Protein AF-A0A7J6RTQ9-F1 (afdb_monomer_lite)

Sequence (182 aa):
MGCCNFFSKLVHYVMDTIIFLMGCGILAVSIYLLASDFDGFVDEWWVWVALAGGIVLMVGGILGCIGTKMGGKCILAVYGILPGVMFVLILAGAISASVYLSYTNDLSDKSPAELNTLDNGSNAFEVYDHIREAYGDLWTDKSCDVNCTVTSLSTLECGEVTCDDGTVEDWMNDWIEDGAPR

Secondary structure (DSSP, 8-state):
--HHHHHHHHHHHHHHHHHHHHHHHHHHHHHHHHHTT-TTTS-HHHHHHHHHHHHHHHHHHHHHHHHHHH--HHHHHHHHHHHHHHHHHHHHHHHHHHHHHHHHHHHHTS-HHHHTT--TTSHHHHHHHHHHHHHHHHHHHTT-EEEEEEEETTEEEEEEEE-SSHHHHHHHHHHHHS-S--

Foldseek 3Di:
DDPVLVVVLVVLLVVLVVLLVVLVVLLVVLVVPVVDPPPPPDDNVVSVVSNVVSVLSNVLSVLSNVCSVVVDPVSVVVSVVSVVVVVVVVVVVVVVVVVLVVLVVVVLPDDPVVLVVDDCPDPSVVSSVVVVVVVVCVCVVQVKDWDWDDPDPPDIDIDQIDTNDVVVSVVVNVDVVVDDDD

pLDDT: mean 79.47, std 11.3, range [36.62, 93.5]

InterPro domains:
  IPR018499 Tetraspanin/Peripherin [PF00335] (9-171)
  IPR018503 Tetraspanin, conserved site [PS00421] (54-76)

Organism: Perkinsus olseni (NCBI:txid32597)

Structure (mmCIF, N/CA/C/O backbone):
data_AF-A0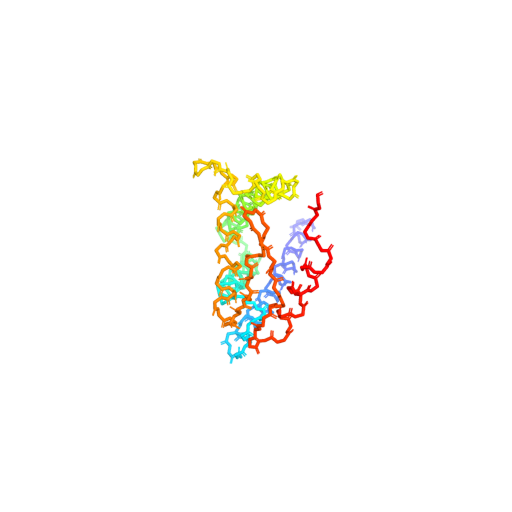A7J6RTQ9-F1
#
_entry.id   AF-A0A7J6RTQ9-F1
#
loop_
_atom_site.group_PDB
_atom_site.id
_atom_site.type_symbol
_atom_site.label_atom_id
_atom_site.label_alt_id
_atom_site.label_comp_id
_atom_site.label_asym_id
_atom_site.label_entity_id
_atom_site.label_seq_id
_atom_site.pdbx_PDB_ins_code
_atom_site.Cartn_x
_atom_site.Cartn_y
_atom_site.Cartn_z
_atom_site.occupancy
_atom_site.B_iso_or_equiv
_atom_site.auth_seq_id
_atom_site.auth_comp_id
_atom_site.auth_asym_id
_atom_site.auth_atom_id
_atom_site.pdbx_PDB_model_num
ATOM 1 N N . MET A 1 1 ? -23.361 16.497 32.812 1.00 50.72 1 MET A N 1
ATOM 2 C CA . MET A 1 1 ? -22.515 15.884 31.762 1.00 50.72 1 MET A CA 1
ATOM 3 C C . MET A 1 1 ? -21.738 17.009 31.097 1.00 50.72 1 MET A C 1
ATOM 5 O O . MET A 1 1 ? -22.366 17.905 30.556 1.00 50.72 1 MET A O 1
ATOM 9 N N . GLY A 1 2 ? -20.416 17.057 31.280 1.00 50.12 2 GLY A N 1
ATOM 10 C CA . GLY A 1 2 ? -19.597 18.230 30.941 1.00 50.12 2 GLY A CA 1
ATOM 11 C C . GLY A 1 2 ? -19.471 18.486 29.435 1.00 50.12 2 GLY A C 1
ATOM 12 O O . GLY A 1 2 ? -19.368 17.542 28.654 1.00 50.12 2 GLY A O 1
ATOM 13 N N . CYS A 1 3 ? -19.437 19.766 29.058 1.00 56.38 3 CYS A N 1
ATOM 14 C CA . CYS A 1 3 ? -19.369 20.271 27.680 1.00 56.38 3 CYS A CA 1
ATOM 15 C C . CYS A 1 3 ? -18.241 19.628 26.838 1.00 56.38 3 CYS A C 1
ATOM 17 O O . CYS A 1 3 ? -18.447 19.300 25.670 1.00 56.38 3 CYS A O 1
ATOM 19 N N . CYS A 1 4 ? -17.084 19.328 27.448 1.00 62.44 4 CYS A N 1
ATOM 20 C CA . CYS A 1 4 ? -15.956 18.672 26.767 1.00 62.44 4 CYS A CA 1
ATOM 21 C C . CYS A 1 4 ? -16.281 17.274 26.218 1.00 62.44 4 CYS A C 1
ATOM 23 O O . CYS A 1 4 ? -15.751 16.876 25.184 1.00 62.44 4 CYS A O 1
ATOM 25 N N . ASN A 1 5 ? -17.170 16.526 26.876 1.00 68.00 5 ASN A N 1
ATOM 26 C CA . ASN A 1 5 ? -17.485 15.154 26.471 1.00 68.00 5 ASN A CA 1
ATOM 27 C C . ASN A 1 5 ? -18.462 15.104 25.286 1.00 68.00 5 ASN A C 1
ATOM 29 O O . ASN A 1 5 ? -18.551 14.092 24.598 1.00 68.00 5 ASN A O 1
ATOM 33 N N . PHE A 1 6 ? -19.208 16.187 25.051 1.00 72.50 6 PHE A N 1
ATOM 34 C CA . PHE A 1 6 ? -20.080 16.315 23.887 1.00 72.50 6 PHE A CA 1
ATOM 35 C C . PHE A 1 6 ? -19.270 16.658 22.634 1.00 72.50 6 PHE A C 1
ATOM 37 O O . PHE A 1 6 ? -19.439 16.010 21.604 1.00 72.50 6 PHE A O 1
ATOM 44 N N . PHE A 1 7 ? -18.335 17.608 22.748 1.00 78.69 7 PHE A N 1
ATOM 45 C CA . PHE A 1 7 ? -17.470 18.006 21.637 1.00 78.69 7 PHE A CA 1
ATOM 46 C C . PHE A 1 7 ? -16.594 16.847 21.143 1.00 78.69 7 PHE A C 1
ATOM 48 O O . PHE A 1 7 ? -16.563 16.572 19.950 1.00 78.69 7 PHE A O 1
ATOM 55 N N . SER A 1 8 ? -15.961 16.100 22.055 1.00 78.75 8 SER A N 1
ATOM 56 C CA . SER A 1 8 ? -15.137 14.938 21.685 1.00 78.75 8 SER A CA 1
ATOM 57 C C . SER A 1 8 ? -15.937 13.847 20.957 1.00 78.75 8 SER A C 1
ATOM 59 O O . SER A 1 8 ? -15.478 13.323 19.944 1.00 78.75 8 SER A O 1
ATOM 61 N N . LYS A 1 9 ? -17.166 13.553 21.405 1.00 79.19 9 LYS A N 1
ATOM 62 C CA . LYS A 1 9 ? -18.050 12.595 20.722 1.00 79.19 9 LYS A CA 1
ATOM 63 C C . LYS A 1 9 ? -18.485 13.083 19.343 1.00 79.19 9 LYS A C 1
ATOM 65 O O . LYS A 1 9 ? -18.535 12.289 18.413 1.00 79.19 9 LYS A O 1
ATOM 70 N N . LEU A 1 10 ? -18.796 14.373 19.207 1.00 82.69 10 LEU A N 1
ATOM 71 C CA . LEU A 1 10 ? -19.159 14.960 17.918 1.00 82.69 10 LEU A CA 1
ATOM 72 C C . LEU A 1 10 ? -17.997 14.850 16.922 1.00 82.69 10 LEU A C 1
ATOM 74 O O . LEU A 1 10 ? -18.212 14.421 15.795 1.00 82.69 10 LEU A O 1
ATOM 78 N N . VAL A 1 11 ? -16.777 15.191 17.350 1.00 85.75 11 VAL A N 1
ATOM 79 C CA . VAL A 1 11 ? -15.578 15.107 16.504 1.00 85.75 11 VAL A CA 1
ATOM 80 C C . VAL A 1 11 ? -15.326 13.670 16.053 1.00 85.75 11 VAL A C 1
ATOM 82 O O . VAL A 1 11 ? -15.169 13.450 14.857 1.00 85.75 11 VAL A O 1
ATOM 85 N N . HIS A 1 12 ? -15.358 12.694 16.969 1.00 82.19 12 HIS A N 1
ATOM 86 C CA . HIS A 1 12 ? -15.200 11.282 16.602 1.00 82.19 12 HIS A CA 1
ATOM 87 C C . HIS A 1 12 ? -16.256 10.833 15.594 1.00 82.19 12 HIS A C 1
ATOM 89 O O . HIS A 1 12 ? -15.913 10.296 14.548 1.00 82.19 12 HIS A O 1
ATOM 95 N N . TYR A 1 13 ? -17.526 11.146 15.848 1.00 84.06 13 TYR A N 1
ATOM 96 C CA . TYR A 1 13 ? -18.612 10.778 14.946 1.00 84.06 13 TYR A CA 1
ATOM 97 C C . TYR A 1 13 ? -18.444 11.367 13.538 1.00 84.06 13 TYR A C 1
ATOM 99 O O . TYR A 1 13 ? -18.659 10.672 12.547 1.00 84.06 13 TYR A O 1
ATOM 107 N N . VAL A 1 14 ? -18.057 12.643 13.438 1.00 88.50 14 VAL A N 1
ATOM 108 C CA . VAL A 1 14 ? -17.833 13.305 12.144 1.00 88.50 14 VAL A CA 1
ATOM 109 C C . VAL A 1 14 ? -16.643 12.682 11.416 1.00 88.50 14 VAL A C 1
ATOM 111 O O . VAL A 1 14 ? -16.768 12.361 10.237 1.00 88.50 14 VAL A O 1
ATOM 114 N N . MET A 1 15 ? -15.521 12.458 12.104 1.00 88.50 15 MET A N 1
ATOM 115 C CA . MET A 1 15 ? -14.332 11.853 11.495 1.00 88.50 15 MET A CA 1
ATOM 116 C C . MET A 1 15 ? -14.589 10.415 11.036 1.00 88.50 15 MET A C 1
ATOM 118 O O . MET A 1 15 ? -14.262 10.075 9.903 1.00 88.50 15 MET A O 1
ATOM 122 N N . ASP A 1 16 ? -15.260 9.599 11.851 1.00 88.06 16 ASP A N 1
ATOM 123 C CA . ASP A 1 16 ? -15.631 8.226 11.486 1.00 88.06 16 ASP A CA 1
ATOM 124 C C . ASP A 1 16 ? -16.596 8.178 10.299 1.00 88.06 16 ASP A C 1
ATOM 126 O O . ASP A 1 16 ? -16.500 7.294 9.448 1.00 88.06 16 ASP A O 1
ATOM 130 N N . THR A 1 17 ? -17.499 9.158 10.202 1.00 88.06 17 THR A N 1
ATOM 131 C CA . THR A 1 17 ? -18.396 9.295 9.046 1.00 88.06 17 THR A CA 1
ATOM 132 C C . THR A 1 17 ? -17.612 9.637 7.777 1.00 88.06 17 THR A C 1
ATOM 134 O O . THR A 1 17 ? -17.899 9.091 6.714 1.00 88.06 17 THR A O 1
ATOM 137 N N . ILE A 1 18 ? -16.604 10.510 7.868 1.00 92.56 18 ILE A N 1
ATOM 138 C CA . ILE A 1 18 ? -15.734 10.843 6.731 1.00 92.56 18 ILE A CA 1
ATOM 139 C C . ILE A 1 18 ? -14.932 9.611 6.295 1.00 92.56 18 ILE A C 1
ATOM 141 O O . ILE A 1 18 ? -14.903 9.302 5.105 1.00 92.56 18 ILE A O 1
ATOM 145 N N . ILE A 1 19 ? -14.343 8.874 7.242 1.00 90.44 19 ILE A N 1
ATOM 146 C CA . ILE A 1 19 ? -13.597 7.636 6.963 1.00 90.44 19 ILE A CA 1
ATOM 147 C C . ILE A 1 19 ? -14.500 6.601 6.286 1.00 90.44 19 ILE A C 1
ATOM 149 O O . ILE A 1 19 ? -14.096 5.978 5.307 1.00 90.44 19 ILE A O 1
ATOM 153 N N . PHE A 1 20 ? -15.741 6.456 6.754 1.00 92.12 20 PHE A N 1
ATOM 154 C CA . PHE A 1 20 ? -16.725 5.578 6.129 1.00 92.12 20 PHE A CA 1
ATOM 155 C C . PHE A 1 20 ? -17.003 5.965 4.669 1.00 92.12 20 PHE A C 1
ATOM 157 O O . PHE A 1 20 ? -16.991 5.099 3.793 1.00 92.12 20 PHE A O 1
ATOM 164 N N . LEU A 1 21 ? -17.223 7.255 4.391 1.00 93.44 21 LEU A N 1
ATOM 165 C CA . LEU A 1 21 ? -17.470 7.743 3.030 1.00 93.44 21 LEU A CA 1
ATOM 166 C C . LEU A 1 21 ? -16.252 7.547 2.119 1.00 93.44 21 LEU A C 1
ATOM 168 O O . LEU A 1 21 ? -16.416 7.123 0.977 1.00 93.44 21 LEU A O 1
ATOM 172 N N . MET A 1 22 ? -15.040 7.790 2.627 1.00 93.31 22 MET A N 1
ATOM 173 C CA . MET A 1 22 ? -13.801 7.498 1.898 1.00 93.31 22 MET A CA 1
ATOM 174 C C . MET A 1 22 ? -13.662 6.001 1.605 1.00 93.31 22 MET A C 1
ATOM 176 O O . MET A 1 22 ? -13.376 5.634 0.470 1.00 93.31 22 MET A O 1
ATOM 180 N N . GLY A 1 23 ? -13.930 5.136 2.590 1.00 91.56 23 GLY A N 1
ATOM 181 C CA . GLY A 1 23 ? -13.913 3.682 2.416 1.00 91.56 23 GLY A CA 1
ATOM 182 C C . GLY A 1 23 ? -14.892 3.210 1.342 1.00 91.56 23 GLY A C 1
ATOM 183 O O . GLY A 1 23 ? -14.519 2.410 0.491 1.00 91.56 23 GLY A O 1
ATOM 184 N N . CYS A 1 24 ? -16.108 3.769 1.317 1.00 93.25 24 CYS A N 1
ATOM 185 C CA . CYS A 1 24 ? -17.090 3.507 0.259 1.00 93.25 24 CYS A CA 1
ATOM 186 C C . CYS A 1 24 ? -16.591 3.954 -1.122 1.00 93.25 24 CYS A C 1
ATOM 188 O O . CYS A 1 24 ? -16.795 3.242 -2.101 1.00 93.25 24 CYS A O 1
ATOM 190 N N . GLY A 1 25 ? -15.945 5.122 -1.202 1.00 93.44 25 GLY A N 1
ATOM 191 C CA . GLY A 1 25 ? -15.375 5.641 -2.445 1.00 93.44 25 GLY A CA 1
ATOM 192 C C . GLY A 1 25 ? -14.271 4.741 -2.995 1.00 93.44 25 GLY A C 1
ATOM 193 O O . GLY A 1 25 ? -14.323 4.364 -4.161 1.00 93.44 25 GLY A O 1
ATOM 194 N N . ILE A 1 26 ? -13.323 4.339 -2.142 1.00 93.50 26 ILE A N 1
ATOM 195 C CA . ILE A 1 26 ? -12.241 3.417 -2.514 1.00 93.50 26 ILE A CA 1
ATOM 196 C C . ILE A 1 26 ? -12.828 2.083 -2.981 1.00 93.50 26 ILE A C 1
ATOM 198 O O . ILE A 1 26 ? -12.486 1.622 -4.062 1.00 93.50 26 ILE A O 1
ATOM 202 N N . LEU A 1 27 ? -13.774 1.511 -2.229 1.00 92.69 27 LEU A N 1
ATOM 203 C CA . LEU A 1 27 ? -14.448 0.269 -2.612 1.00 92.69 27 LEU A CA 1
ATOM 204 C C . LEU A 1 27 ? -15.127 0.360 -3.981 1.00 92.69 27 LEU A C 1
ATOM 206 O O . LEU A 1 27 ? -14.990 -0.550 -4.794 1.00 92.69 27 LEU A O 1
ATOM 210 N N . ALA A 1 28 ? -15.856 1.448 -4.238 1.00 92.62 28 ALA A N 1
ATOM 211 C CA . ALA A 1 28 ? -16.544 1.651 -5.506 1.00 92.62 28 ALA A CA 1
ATOM 212 C C . ALA A 1 28 ? -15.557 1.732 -6.680 1.00 92.62 28 ALA A C 1
ATOM 214 O O . ALA A 1 28 ? -15.798 1.113 -7.714 1.00 92.62 28 ALA A O 1
ATOM 215 N N . VAL A 1 29 ? -14.438 2.445 -6.506 1.00 91.06 29 VAL A N 1
ATOM 216 C CA . VAL A 1 29 ? -13.379 2.538 -7.521 1.00 91.06 29 VAL A CA 1
ATOM 217 C C . VAL A 1 29 ? -12.700 1.185 -7.729 1.00 91.06 29 VAL A C 1
ATOM 219 O O . VAL A 1 29 ? -12.555 0.765 -8.870 1.00 91.06 29 VAL A O 1
ATOM 222 N N . SER A 1 30 ? -12.345 0.462 -6.664 1.00 90.12 30 SER A N 1
ATOM 223 C CA . SER A 1 30 ? -11.714 -0.859 -6.779 1.00 90.12 30 SE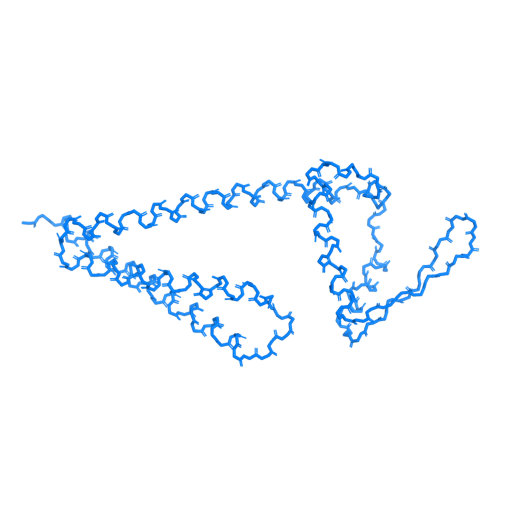R A CA 1
ATOM 224 C C . SER A 1 30 ? -12.609 -1.870 -7.493 1.00 90.12 30 SER A C 1
ATOM 226 O O . SER A 1 30 ? -12.132 -2.595 -8.356 1.00 90.12 30 SER A O 1
ATOM 228 N N . ILE A 1 31 ? -13.912 -1.896 -7.187 1.00 90.19 31 ILE A N 1
ATOM 229 C CA . ILE A 1 31 ? -14.874 -2.766 -7.884 1.00 90.19 31 ILE A CA 1
ATOM 230 C C . ILE A 1 31 ? -15.015 -2.354 -9.354 1.00 90.19 31 ILE A C 1
ATOM 232 O O . ILE A 1 31 ? -15.104 -3.218 -10.220 1.00 90.19 31 ILE A O 1
ATOM 236 N N . TYR A 1 32 ? -15.030 -1.051 -9.647 1.00 89.62 32 TYR A N 1
ATOM 237 C CA . TYR A 1 32 ? -15.103 -0.551 -11.020 1.00 89.62 32 TYR A CA 1
ATOM 238 C C . TYR A 1 32 ? -13.874 -0.946 -11.849 1.00 89.62 32 TYR A C 1
ATOM 240 O O . TYR A 1 32 ? -14.030 -1.359 -12.998 1.00 89.62 32 TYR A O 1
ATOM 248 N N . LEU A 1 33 ? -12.679 -0.861 -11.255 1.00 86.25 33 LEU A N 1
ATOM 249 C CA . LEU A 1 33 ? -11.431 -1.303 -11.875 1.00 86.25 33 LEU A CA 1
ATOM 250 C C . LEU A 1 33 ? -11.403 -2.820 -12.077 1.00 86.25 33 LEU A C 1
ATOM 252 O O . LEU A 1 33 ? -10.982 -3.257 -13.131 1.00 86.25 33 LEU A O 1
ATOM 256 N N . LEU A 1 34 ? -11.911 -3.618 -11.131 1.00 84.88 34 LEU A N 1
ATOM 257 C CA . LEU A 1 34 ? -12.001 -5.077 -11.296 1.00 84.88 34 LEU A CA 1
ATOM 258 C C . LEU A 1 34 ? -13.020 -5.506 -12.365 1.00 84.88 34 LEU A C 1
ATOM 260 O O . LEU A 1 34 ? -12.923 -6.594 -12.920 1.00 84.88 34 LEU A O 1
ATOM 264 N N . ALA A 1 35 ? -14.051 -4.691 -12.592 1.00 84.56 35 ALA A N 1
ATOM 265 C CA . ALA A 1 35 ? -15.112 -4.982 -13.553 1.00 84.56 35 ALA A CA 1
ATOM 266 C C . ALA A 1 35 ? -14.794 -4.501 -14.976 1.00 84.56 35 ALA A C 1
ATOM 268 O O . ALA A 1 35 ? -15.518 -4.854 -15.908 1.00 84.56 35 ALA A O 1
ATOM 269 N N . SER A 1 36 ? -13.769 -3.668 -15.138 1.00 79.69 36 SER A N 1
ATOM 270 C CA . SER A 1 36 ? -13.361 -3.107 -16.422 1.00 79.69 36 SER A CA 1
ATOM 271 C C . SER A 1 36 ? -11.991 -3.678 -16.780 1.00 79.69 36 SER A C 1
ATOM 273 O O . SER A 1 36 ? -11.095 -3.611 -15.949 1.00 79.69 36 SER A O 1
ATOM 275 N N . ASP A 1 37 ? -11.805 -4.194 -17.997 1.00 64.25 37 ASP A N 1
ATOM 276 C CA . ASP A 1 37 ? -10.496 -4.659 -18.491 1.00 64.25 37 ASP A CA 1
ATOM 277 C C . ASP A 1 37 ? -9.547 -3.465 -18.723 1.00 64.25 37 ASP A C 1
ATOM 279 O O . ASP A 1 37 ? -9.279 -3.059 -19.853 1.00 64.25 37 ASP A O 1
ATOM 283 N N . PHE A 1 38 ? -9.079 -2.838 -17.642 1.00 63.00 38 PHE A N 1
ATOM 284 C CA . PHE A 1 38 ? -7.996 -1.856 -17.672 1.00 63.00 38 PHE A CA 1
ATOM 285 C C . PHE A 1 38 ? -6.659 -2.581 -17.544 1.00 63.00 38 PHE A C 1
ATOM 287 O O . PHE A 1 38 ? -5.960 -2.444 -16.539 1.00 63.00 38 PHE A O 1
ATOM 294 N N . ASP A 1 39 ? -6.319 -3.353 -18.570 1.00 55.38 39 ASP A N 1
ATOM 295 C CA . ASP A 1 39 ? -5.014 -3.994 -18.661 1.00 55.38 39 ASP A CA 1
ATOM 296 C C . ASP A 1 39 ? -3.937 -2.903 -18.803 1.00 55.38 39 ASP A C 1
ATOM 298 O O . ASP A 1 39 ? -3.959 -2.107 -19.744 1.00 55.38 39 ASP A O 1
ATOM 302 N N . GLY A 1 40 ? -3.046 -2.796 -17.814 1.00 58.41 40 GLY A N 1
ATOM 303 C CA . GLY A 1 40 ? -1.907 -1.868 -17.823 1.00 58.41 40 GLY A CA 1
ATOM 304 C C . GLY A 1 40 ? -2.041 -0.564 -17.023 1.00 58.41 40 GLY A C 1
ATOM 305 O O . GLY A 1 40 ? -1.060 0.169 -16.935 1.00 58.41 40 GLY A O 1
ATOM 306 N N . PHE A 1 41 ? -3.189 -0.245 -16.404 1.00 64.69 41 PHE A N 1
ATOM 307 C CA . PHE A 1 41 ? -3.269 0.958 -15.548 1.00 64.69 41 PHE A CA 1
ATOM 308 C C . PHE A 1 41 ? -2.782 0.703 -14.110 1.00 64.69 41 PHE A C 1
ATOM 310 O O . PHE A 1 41 ? -2.118 1.560 -13.529 1.00 64.69 41 PHE A O 1
ATOM 317 N N . VAL A 1 42 ? -3.120 -0.452 -13.519 1.00 68.31 42 VAL A N 1
ATOM 318 C CA . VAL A 1 42 ? -2.728 -0.866 -12.155 1.00 68.31 42 VAL A CA 1
ATOM 319 C C . VAL A 1 42 ? -2.703 -2.395 -12.087 1.00 68.31 42 VAL A C 1
ATOM 321 O O . VAL A 1 42 ? -3.670 -3.015 -12.526 1.00 68.31 42 VAL A O 1
ATOM 324 N N . ASP A 1 43 ? -1.667 -3.001 -11.490 1.00 76.56 43 ASP A N 1
ATOM 325 C CA . ASP A 1 43 ? -1.627 -4.462 -11.310 1.00 76.56 43 ASP A CA 1
ATOM 326 C C . ASP A 1 43 ? -2.839 -4.960 -10.519 1.00 76.56 43 ASP A C 1
ATOM 328 O O . ASP A 1 43 ? -3.223 -4.374 -9.498 1.00 76.56 43 ASP A O 1
ATOM 332 N N . GLU A 1 44 ? -3.390 -6.105 -10.927 1.00 81.31 44 GLU A N 1
ATOM 333 C CA . GLU A 1 44 ? -4.575 -6.702 -10.302 1.00 81.31 44 GLU A CA 1
ATOM 334 C C . GLU A 1 44 ? -4.407 -6.848 -8.778 1.00 81.31 44 GLU A C 1
ATOM 336 O O . GLU A 1 44 ? -5.320 -6.557 -7.998 1.00 81.31 44 GLU A O 1
ATOM 341 N N . TRP A 1 45 ? -3.200 -7.214 -8.334 1.00 82.50 45 TRP A N 1
ATOM 342 C CA . TRP A 1 45 ? -2.860 -7.333 -6.918 1.00 82.50 45 TRP A CA 1
ATOM 343 C C . TRP A 1 45 ? -3.108 -6.037 -6.130 1.00 82.50 45 TRP A C 1
ATOM 345 O O . TRP A 1 45 ? -3.720 -6.067 -5.057 1.00 82.50 45 TRP A O 1
ATOM 355 N N . TRP A 1 46 ? -2.693 -4.883 -6.659 1.00 82.31 46 TRP A N 1
ATOM 356 C CA . TRP A 1 46 ? -2.898 -3.589 -6.005 1.00 82.31 46 TRP A CA 1
ATOM 357 C C . TRP A 1 46 ? -4.381 -3.218 -5.922 1.00 82.31 46 TRP A C 1
ATOM 359 O O . TRP A 1 46 ? -4.812 -2.622 -4.928 1.00 82.31 46 TRP A O 1
ATOM 369 N N . VAL A 1 47 ? -5.187 -3.626 -6.907 1.00 87.69 47 VAL A N 1
ATOM 370 C CA . VAL A 1 47 ? -6.641 -3.418 -6.881 1.00 87.69 47 VAL A CA 1
ATOM 371 C C . VAL A 1 47 ? -7.296 -4.257 -5.778 1.00 87.69 47 VAL A C 1
ATOM 373 O O . VAL A 1 47 ? -8.135 -3.738 -5.033 1.00 87.69 47 VAL A O 1
ATOM 376 N N . TRP A 1 48 ? -6.869 -5.510 -5.587 1.00 88.12 48 TRP A N 1
ATOM 377 C CA . TRP A 1 48 ? -7.323 -6.358 -4.476 1.00 88.12 48 TRP A CA 1
ATOM 378 C C . TRP A 1 48 ? -6.943 -5.790 -3.103 1.00 88.12 48 TRP A C 1
ATOM 380 O O . TRP A 1 48 ? -7.766 -5.795 -2.180 1.00 88.12 48 TRP A O 1
ATOM 390 N N . VAL A 1 49 ? -5.729 -5.248 -2.962 1.00 89.12 49 VAL A N 1
ATOM 391 C CA . VAL A 1 49 ? -5.288 -4.573 -1.730 1.00 89.12 49 VAL A CA 1
ATOM 392 C C . VAL A 1 49 ? -6.149 -3.339 -1.446 1.00 89.12 49 VAL A C 1
ATOM 394 O O . VAL A 1 49 ? -6.608 -3.156 -0.314 1.00 89.12 49 VAL A O 1
ATOM 397 N N . ALA A 1 50 ? -6.431 -2.518 -2.462 1.00 89.00 50 ALA A N 1
ATOM 398 C CA . ALA A 1 50 ? -7.304 -1.352 -2.332 1.00 89.00 50 ALA A CA 1
ATOM 399 C C . ALA A 1 50 ? -8.742 -1.746 -1.945 1.00 89.00 50 ALA A C 1
ATOM 401 O O . ALA A 1 50 ? -9.332 -1.125 -1.056 1.00 89.00 50 ALA A O 1
ATOM 402 N N . LEU A 1 51 ? -9.274 -2.823 -2.533 1.00 92.38 51 LEU A N 1
ATOM 403 C CA . LEU A 1 51 ? -10.589 -3.374 -2.200 1.00 92.38 51 LEU A CA 1
ATOM 404 C C . LEU A 1 51 ? -10.652 -3.815 -0.732 1.00 92.38 51 LEU A C 1
ATOM 406 O O . LEU A 1 51 ? -11.565 -3.420 -0.002 1.00 92.38 51 LEU A O 1
ATOM 410 N N . ALA A 1 52 ? -9.662 -4.585 -0.273 1.00 91.38 52 ALA A N 1
ATOM 411 C CA . ALA A 1 52 ? -9.571 -5.022 1.117 1.00 91.38 52 ALA A CA 1
ATOM 412 C C . ALA A 1 52 ? -9.452 -3.826 2.080 1.00 91.38 52 ALA A C 1
ATOM 414 O O . ALA A 1 52 ? -10.155 -3.769 3.093 1.00 91.38 52 ALA A O 1
ATOM 415 N N . GLY A 1 53 ? -8.623 -2.834 1.737 1.00 89.56 53 GLY A N 1
ATOM 416 C CA . GLY A 1 53 ? -8.481 -1.593 2.497 1.00 89.56 53 GLY A CA 1
ATOM 417 C C . GLY A 1 53 ? -9.794 -0.816 2.610 1.00 89.56 53 GLY A C 1
ATOM 418 O O . GLY A 1 53 ? -10.179 -0.405 3.707 1.00 89.56 53 GLY A O 1
ATOM 419 N N . GLY A 1 54 ? -10.534 -0.682 1.506 1.00 90.88 54 GLY A N 1
ATOM 420 C CA . GLY A 1 54 ? -11.845 -0.032 1.480 1.00 90.88 54 GLY A CA 1
ATOM 421 C C . GLY A 1 54 ? -12.866 -0.709 2.404 1.00 90.88 54 GLY A C 1
ATOM 422 O O . GLY A 1 54 ? -13.555 -0.020 3.159 1.00 90.88 54 GLY A O 1
ATOM 423 N N . ILE A 1 55 ? -12.911 -2.048 2.431 1.00 92.06 55 ILE A N 1
ATOM 424 C CA . ILE A 1 55 ? -13.775 -2.815 3.353 1.00 92.06 55 ILE A CA 1
ATOM 425 C C . ILE A 1 55 ? -13.402 -2.533 4.810 1.00 92.06 55 ILE A C 1
ATOM 427 O O . ILE A 1 55 ? -14.283 -2.269 5.632 1.00 92.06 55 ILE A O 1
ATOM 431 N N . VAL A 1 56 ? -12.109 -2.560 5.142 1.00 90.50 56 VAL A N 1
ATOM 432 C CA . VAL A 1 56 ? -11.635 -2.304 6.511 1.00 90.50 56 VAL A CA 1
ATOM 433 C C . VAL A 1 56 ? -12.009 -0.893 6.965 1.00 90.50 56 VAL A C 1
ATOM 435 O O . VAL A 1 56 ? -12.518 -0.732 8.076 1.00 90.50 56 VAL A O 1
ATOM 438 N N . LEU A 1 57 ? -11.831 0.118 6.110 1.00 90.31 57 LEU A N 1
ATOM 439 C CA . LEU A 1 57 ? -12.225 1.500 6.405 1.00 90.31 57 LEU A CA 1
ATOM 440 C C . LEU A 1 57 ? -13.742 1.639 6.583 1.00 90.31 57 LEU A C 1
ATOM 442 O O . LEU A 1 57 ? -14.197 2.308 7.512 1.00 90.31 57 LEU A O 1
ATOM 446 N N . MET A 1 58 ? -14.530 0.967 5.741 1.00 90.31 58 MET A N 1
ATOM 447 C CA . MET A 1 58 ? -15.990 0.966 5.829 1.00 90.31 58 MET A CA 1
ATOM 448 C C . MET A 1 58 ? -16.472 0.347 7.150 1.00 90.31 58 MET A C 1
ATOM 450 O O . MET A 1 58 ? -17.258 0.957 7.879 1.00 90.31 58 MET A O 1
ATOM 454 N N . VAL A 1 59 ? -15.970 -0.840 7.502 1.00 89.19 59 VAL A N 1
ATOM 455 C CA . VAL A 1 59 ? -16.312 -1.524 8.759 1.00 89.19 59 VAL A CA 1
ATOM 456 C C . VAL A 1 59 ? -15.827 -0.717 9.964 1.00 89.19 59 VAL A C 1
ATOM 458 O O . VAL A 1 59 ? -16.579 -0.538 10.923 1.00 89.19 59 VAL A O 1
ATOM 461 N N . GLY A 1 60 ? -14.608 -0.175 9.905 1.00 86.00 60 GLY A N 1
ATOM 462 C CA . GLY A 1 60 ? -14.043 0.682 10.946 1.00 86.00 60 GLY A CA 1
ATOM 463 C C . GLY A 1 60 ? -14.893 1.927 11.206 1.00 86.00 60 GLY A C 1
ATOM 464 O O . GLY A 1 60 ? -15.225 2.211 12.358 1.00 86.00 60 GLY A O 1
ATOM 465 N N . GLY A 1 61 ? -15.327 2.614 10.146 1.00 86.12 61 GLY A N 1
ATOM 466 C CA . GLY A 1 61 ? -16.195 3.788 10.243 1.00 86.12 61 GLY A CA 1
ATOM 467 C C . GLY A 1 61 ? -17.581 3.470 10.819 1.00 86.12 61 GLY A C 1
ATOM 468 O O . GLY A 1 61 ? -18.076 4.202 11.679 1.00 86.12 61 GLY A O 1
ATOM 469 N N . ILE A 1 62 ? -18.191 2.338 10.433 1.00 85.75 62 ILE A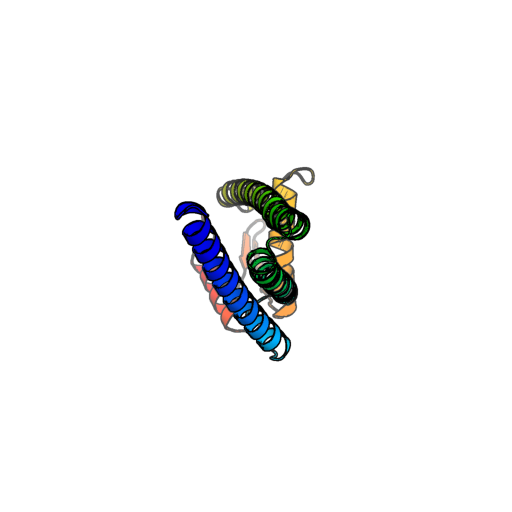 N 1
ATOM 470 C CA . ILE A 1 62 ? -19.463 1.873 11.022 1.00 85.75 62 ILE A CA 1
ATOM 471 C C . ILE A 1 62 ? -19.292 1.599 12.521 1.00 85.75 62 ILE A C 1
ATOM 473 O O . ILE A 1 62 ? -20.102 2.058 13.333 1.00 85.75 62 ILE A O 1
ATOM 477 N N . LEU A 1 63 ? -18.237 0.875 12.903 1.00 84.31 63 LEU A N 1
ATOM 478 C CA . LEU A 1 63 ? -17.953 0.557 14.303 1.00 84.31 63 LEU A CA 1
ATOM 479 C C . LEU A 1 63 ? -17.678 1.819 15.132 1.00 84.31 63 LEU A C 1
ATOM 481 O O . LEU A 1 63 ? -18.168 1.907 16.259 1.00 84.31 63 LEU A O 1
ATOM 485 N N . GLY A 1 64 ? -16.982 2.815 14.576 1.00 80.44 64 GLY A N 1
ATOM 486 C CA . GLY A 1 64 ? -16.755 4.114 15.220 1.00 80.44 64 GLY A CA 1
ATOM 487 C C . GLY A 1 64 ? -18.043 4.909 15.438 1.00 80.44 64 GLY A C 1
ATOM 488 O O . GLY A 1 64 ? -18.335 5.372 16.551 1.00 80.44 64 GLY A O 1
ATOM 489 N N . CYS A 1 65 ? -18.911 4.950 14.422 1.00 82.12 65 CYS A N 1
ATOM 490 C CA . CYS A 1 65 ? -20.224 5.588 14.515 1.00 82.12 65 CYS A CA 1
ATOM 491 C C . CYS A 1 65 ? -21.128 4.918 15.566 1.00 82.12 65 CYS A C 1
ATOM 493 O O . CYS A 1 65 ? -21.767 5.606 16.373 1.00 82.12 65 CYS A O 1
ATOM 495 N N . ILE A 1 66 ? -21.181 3.579 15.585 1.00 82.12 66 ILE A N 1
ATOM 496 C CA . ILE A 1 66 ? -21.968 2.805 16.560 1.00 82.12 66 ILE A CA 1
ATOM 497 C C . ILE A 1 66 ? -21.377 2.952 17.966 1.00 82.12 66 ILE A C 1
ATOM 499 O O . ILE A 1 66 ? -22.121 3.202 18.918 1.00 82.12 66 ILE A O 1
ATOM 503 N N . GLY A 1 67 ? -20.054 2.857 18.107 1.00 75.56 67 GLY A N 1
ATOM 504 C CA . GLY A 1 67 ? -19.351 2.986 19.384 1.00 75.56 67 GLY A CA 1
ATOM 505 C C . GLY A 1 67 ? -19.589 4.333 20.053 1.00 75.56 67 GLY A C 1
ATOM 506 O O . GLY A 1 67 ? -19.871 4.395 21.254 1.00 75.56 67 GLY A O 1
ATOM 507 N N . THR A 1 68 ? -19.597 5.404 19.261 1.00 76.50 68 THR A N 1
ATOM 508 C CA . THR A 1 68 ? -19.868 6.758 19.753 1.00 76.50 68 THR A CA 1
ATOM 509 C C . THR A 1 68 ? -21.317 6.926 20.227 1.00 76.50 68 THR A C 1
ATOM 511 O O . THR A 1 68 ? -21.560 7.586 21.244 1.00 76.50 68 THR A O 1
ATOM 514 N N . LYS A 1 69 ? -22.287 6.293 19.544 1.00 72.25 69 LYS A N 1
ATOM 515 C CA . LYS A 1 69 ? -23.714 6.344 19.915 1.00 72.25 69 LYS A CA 1
ATOM 516 C C . LYS A 1 69 ? -24.069 5.460 21.110 1.00 72.25 69 LYS A C 1
ATOM 518 O O . LYS A 1 69 ? -24.815 5.903 21.979 1.00 72.25 69 LYS A O 1
ATOM 523 N N . MET A 1 70 ? -23.551 4.232 21.177 1.00 71.06 70 MET A N 1
ATOM 524 C CA . MET A 1 70 ? -23.917 3.276 22.229 1.00 71.06 70 MET A CA 1
ATOM 525 C C . MET A 1 70 ? -23.230 3.548 23.572 1.00 71.06 70 MET A C 1
ATOM 527 O O . MET A 1 70 ? -23.704 3.065 24.596 1.00 71.06 70 MET A O 1
ATOM 531 N N . GLY A 1 71 ? -22.128 4.310 23.613 1.00 64.75 71 GLY A N 1
ATOM 532 C CA . GLY A 1 71 ? -21.442 4.672 24.864 1.00 64.75 71 GLY A CA 1
ATOM 533 C C . GLY A 1 71 ? -20.922 3.478 25.683 1.00 64.75 71 GLY A C 1
ATOM 534 O O . GLY A 1 71 ? -20.474 3.652 26.818 1.00 64.75 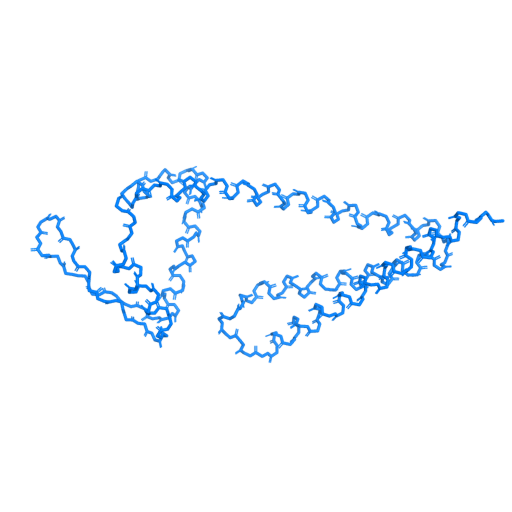71 GLY A O 1
ATOM 535 N N . GLY A 1 72 ? -20.984 2.266 25.126 1.00 69.94 72 GLY A N 1
ATOM 536 C CA . GLY A 1 72 ? -20.512 1.043 25.748 1.00 69.94 72 GLY A CA 1
ATOM 537 C C . GLY A 1 72 ? -18.990 1.017 25.750 1.00 69.94 72 GLY A C 1
ATOM 538 O O . GLY A 1 72 ? -18.365 1.005 24.692 1.00 69.94 72 GLY A O 1
ATOM 539 N N . LYS A 1 73 ? -18.387 0.961 26.943 1.00 69.00 73 LYS A N 1
ATOM 540 C CA . LYS A 1 73 ? -16.924 0.927 27.132 1.00 69.00 73 LYS A CA 1
ATOM 541 C C . LYS A 1 73 ? -16.234 -0.187 26.327 1.00 69.00 73 LYS A C 1
ATOM 543 O O . LYS A 1 73 ? -15.093 -0.018 25.924 1.00 69.00 73 LYS A O 1
ATOM 548 N N . CYS A 1 74 ? -16.930 -1.299 26.076 1.00 67.25 74 CYS A N 1
ATOM 549 C CA . CYS A 1 74 ? -16.411 -2.436 25.315 1.00 67.25 74 CYS A CA 1
ATOM 550 C C . CYS A 1 74 ? -16.277 -2.134 23.810 1.00 67.25 74 CYS A C 1
ATOM 552 O O . CYS A 1 74 ? -15.225 -2.392 23.238 1.00 67.25 74 CYS A O 1
ATOM 554 N N . ILE A 1 75 ? -17.282 -1.503 23.187 1.00 69.88 75 ILE A N 1
ATOM 555 C CA . ILE A 1 75 ? -17.226 -1.133 21.759 1.00 69.88 75 ILE A CA 1
ATOM 556 C C . ILE A 1 75 ? -16.164 -0.053 21.536 1.00 69.88 75 ILE A C 1
ATOM 558 O O . ILE A 1 75 ? -15.408 -0.121 20.573 1.00 69.88 75 ILE A O 1
ATOM 562 N N . LEU A 1 76 ? -16.048 0.899 22.468 1.00 69.44 76 LEU A N 1
ATOM 563 C CA . LEU A 1 76 ? -15.023 1.939 22.402 1.00 69.44 76 LEU A CA 1
ATOM 564 C C . LEU A 1 76 ? -13.599 1.368 22.561 1.00 69.44 76 LEU A C 1
ATOM 566 O O . LEU A 1 76 ? -12.675 1.857 21.922 1.00 69.44 76 LEU A O 1
ATOM 570 N N . ALA A 1 77 ? -13.422 0.315 23.369 1.00 70.38 77 ALA A N 1
ATOM 571 C CA . ALA A 1 77 ? -12.138 -0.374 23.514 1.00 70.38 77 ALA A CA 1
ATOM 572 C C . ALA A 1 77 ? -11.749 -1.147 22.243 1.00 70.38 77 ALA A C 1
ATOM 574 O O . ALA A 1 77 ? -10.616 -1.030 21.786 1.00 70.38 77 ALA A O 1
ATOM 575 N N . VAL A 1 78 ? -12.688 -1.881 21.634 1.00 70.94 78 VAL A N 1
ATOM 576 C CA . VAL A 1 78 ? -12.455 -2.587 20.360 1.00 70.94 78 VAL A CA 1
ATOM 577 C C . VAL A 1 78 ? -12.153 -1.596 19.232 1.00 70.94 78 VAL A C 1
ATOM 579 O O . VAL A 1 78 ? -11.204 -1.799 18.476 1.00 70.94 78 VAL A O 1
ATOM 582 N N . TYR A 1 79 ? -12.892 -0.484 19.170 1.00 74.06 79 TYR A N 1
ATOM 583 C CA . TYR A 1 79 ? -12.625 0.604 18.230 1.00 74.06 79 TYR A CA 1
ATOM 584 C C . TYR A 1 79 ? -11.267 1.274 18.470 1.00 74.06 79 TYR A C 1
ATOM 586 O O . TYR A 1 79 ? -10.677 1.745 17.517 1.00 74.06 79 TYR A O 1
ATOM 594 N N . GLY A 1 80 ? -10.738 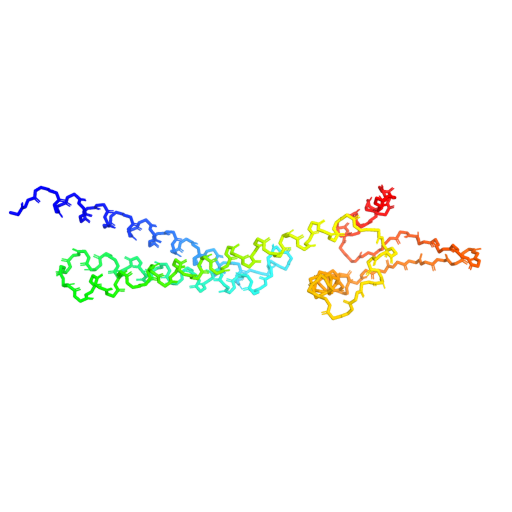1.305 19.697 1.00 74.56 80 GLY A N 1
ATOM 595 C CA . GLY A 1 80 ? -9.394 1.829 19.966 1.00 74.56 80 GLY A CA 1
ATOM 596 C C . GLY A 1 80 ? -8.262 0.886 19.536 1.00 74.56 80 GLY A C 1
ATOM 597 O O . GLY A 1 80 ? -7.196 1.344 19.133 1.00 74.56 80 GLY A O 1
ATOM 598 N N . ILE A 1 81 ? -8.489 -0.430 19.584 1.00 82.81 81 ILE A N 1
ATOM 599 C CA . ILE A 1 81 ? -7.483 -1.433 19.201 1.00 82.81 81 ILE A CA 1
ATOM 600 C C . ILE A 1 81 ? -7.271 -1.447 17.685 1.00 82.81 81 ILE A C 1
ATOM 602 O O . ILE A 1 81 ? -6.130 -1.494 17.239 1.00 82.81 81 ILE A O 1
ATOM 606 N N . LEU A 1 82 ? -8.344 -1.369 16.893 1.00 80.19 82 LEU A N 1
ATOM 607 C CA . LEU A 1 82 ? -8.282 -1.410 15.426 1.00 80.19 82 LEU A CA 1
ATOM 608 C C . LEU A 1 82 ? -7.321 -0.358 14.807 1.00 80.19 82 LEU A C 1
ATOM 610 O O . LEU A 1 82 ? -6.396 -0.761 14.101 1.00 80.19 82 LEU A O 1
ATOM 614 N N . PRO A 1 83 ? -7.446 0.958 15.079 1.00 79.31 83 PRO A N 1
ATOM 615 C CA . PRO A 1 83 ? -6.512 1.965 14.594 1.00 79.31 83 PRO A CA 1
ATOM 616 C C . PRO A 1 83 ? -5.132 1.820 15.239 1.00 79.31 83 PRO A C 1
ATOM 618 O O . PRO A 1 83 ? -4.142 2.154 14.602 1.00 79.31 83 PRO A O 1
ATOM 621 N N . GLY A 1 84 ? -5.037 1.281 16.460 1.00 83.75 84 GLY A N 1
ATOM 622 C CA . GLY A 1 84 ? -3.752 0.946 17.078 1.00 83.75 84 GLY A CA 1
ATOM 623 C C . GLY A 1 84 ? -2.985 -0.116 16.285 1.00 83.75 84 GLY A C 1
ATOM 624 O O . GLY A 1 84 ? -1.799 0.052 16.017 1.00 83.75 84 GLY A O 1
ATOM 625 N N . VAL A 1 85 ? -3.667 -1.175 15.843 1.00 87.12 85 VAL A N 1
ATOM 626 C CA . VAL A 1 85 ? -3.082 -2.204 14.969 1.00 87.12 85 VAL A CA 1
ATOM 627 C C . VAL A 1 85 ? -2.719 -1.610 13.608 1.00 87.12 85 VAL A C 1
ATOM 629 O O . VAL A 1 85 ? -1.600 -1.813 13.146 1.00 87.12 85 VAL A O 1
ATOM 632 N N . MET A 1 86 ? -3.612 -0.825 12.994 1.00 85.81 86 MET A N 1
ATOM 633 C CA . MET A 1 86 ? -3.321 -0.137 11.726 1.00 85.81 86 MET A CA 1
ATOM 634 C C . MET A 1 86 ? -2.095 0.769 11.836 1.00 85.81 86 MET A C 1
ATOM 636 O O . MET A 1 86 ? -1.252 0.770 10.948 1.00 85.81 86 MET A O 1
ATOM 640 N N . PHE A 1 87 ? -1.953 1.492 12.944 1.00 87.12 87 PHE A N 1
ATOM 641 C CA . PHE A 1 87 ? -0.798 2.343 13.189 1.00 87.12 87 PHE A CA 1
ATOM 642 C C . PHE A 1 87 ? 0.508 1.539 13.220 1.00 87.12 87 PHE A C 1
ATOM 644 O O . PHE A 1 87 ? 1.479 1.937 12.585 1.00 87.12 87 PHE A O 1
ATOM 651 N N . VAL A 1 88 ? 0.528 0.376 13.882 1.00 92.12 88 VAL A N 1
ATOM 652 C CA . VAL A 1 88 ? 1.705 -0.511 13.893 1.00 92.12 88 VAL A CA 1
ATOM 653 C C . VAL A 1 88 ? 2.030 -1.035 12.492 1.00 92.12 88 VAL A C 1
ATOM 655 O O . VAL A 1 88 ? 3.199 -1.058 12.114 1.00 92.12 88 VAL A O 1
ATOM 658 N N . LEU A 1 89 ? 1.020 -1.412 11.703 1.00 89.12 89 LEU A N 1
ATOM 659 C CA . LEU A 1 89 ? 1.233 -1.866 10.325 1.00 89.12 89 LEU A CA 1
ATOM 660 C C . LEU A 1 89 ? 1.772 -0.748 9.427 1.00 89.12 89 LEU A C 1
ATOM 662 O O . LEU A 1 89 ? 2.699 -0.982 8.659 1.00 89.12 89 LEU A O 1
ATOM 666 N N . ILE A 1 90 ? 1.244 0.472 9.557 1.00 88.50 90 ILE A N 1
ATOM 667 C CA . ILE A 1 90 ? 1.736 1.637 8.813 1.00 88.50 90 ILE A CA 1
ATOM 668 C C . ILE A 1 90 ? 3.181 1.946 9.207 1.00 88.50 90 ILE A C 1
ATOM 670 O O . ILE A 1 90 ? 3.990 2.236 8.334 1.00 88.50 90 ILE A O 1
ATOM 674 N N . LEU A 1 91 ? 3.535 1.847 10.492 1.00 92.69 91 LEU A N 1
ATOM 675 C CA . LEU A 1 91 ? 4.921 2.020 10.931 1.00 92.69 91 LEU A CA 1
ATOM 676 C C . LEU A 1 91 ? 5.845 0.958 10.331 1.00 92.69 91 LEU A C 1
ATOM 678 O O . LEU A 1 91 ? 6.919 1.300 9.843 1.00 92.69 91 LEU A O 1
ATOM 682 N N . ALA A 1 92 ? 5.429 -0.309 10.333 1.00 92.56 92 ALA A N 1
ATOM 683 C CA . ALA A 1 92 ? 6.198 -1.383 9.713 1.00 92.56 92 ALA A CA 1
ATOM 684 C C . ALA A 1 92 ? 6.392 -1.131 8.208 1.00 92.56 92 ALA A C 1
ATOM 686 O O . ALA A 1 92 ? 7.521 -1.200 7.726 1.00 92.56 92 ALA A O 1
ATOM 687 N N . GLY A 1 93 ? 5.321 -0.751 7.503 1.00 89.25 93 GLY A N 1
ATOM 688 C CA . GLY A 1 93 ? 5.358 -0.408 6.081 1.00 89.25 93 GLY A CA 1
ATOM 689 C C . GLY A 1 93 ? 6.216 0.823 5.772 1.00 89.25 93 GLY A C 1
ATOM 690 O O . GLY A 1 93 ? 6.965 0.835 4.801 1.00 89.25 93 GLY A O 1
ATOM 691 N N . ALA A 1 94 ? 6.165 1.855 6.615 1.00 90.00 94 ALA A N 1
ATOM 692 C CA . ALA A 1 94 ? 6.983 3.054 6.455 1.00 90.00 94 ALA A CA 1
ATOM 693 C C . ALA A 1 94 ? 8.477 2.744 6.622 1.00 90.00 94 ALA A C 1
ATOM 695 O O . ALA A 1 94 ? 9.302 3.227 5.846 1.00 90.00 94 ALA A O 1
ATOM 696 N N . ILE A 1 95 ? 8.827 1.904 7.601 1.00 93.31 95 ILE A N 1
ATOM 697 C CA . ILE A 1 95 ? 10.208 1.459 7.802 1.00 93.31 95 ILE A CA 1
ATOM 698 C C . ILE A 1 95 ? 10.661 0.617 6.606 1.00 93.31 95 ILE A C 1
ATOM 700 O O . ILE A 1 95 ? 11.708 0.919 6.034 1.00 93.31 95 ILE A O 1
ATOM 704 N N . SER A 1 96 ? 9.876 -0.375 6.171 1.00 88.00 96 SER A N 1
ATOM 705 C CA . SER A 1 96 ? 10.250 -1.215 5.027 1.00 88.00 96 SER A CA 1
ATOM 706 C C . SER A 1 96 ? 10.415 -0.404 3.740 1.00 88.00 96 SER A C 1
ATOM 708 O O . SER A 1 96 ? 11.409 -0.577 3.042 1.00 88.00 96 SER A O 1
ATOM 710 N N . ALA A 1 97 ? 9.507 0.537 3.464 1.00 88.62 97 ALA A N 1
ATOM 711 C CA . ALA A 1 97 ? 9.599 1.416 2.301 1.00 88.62 97 ALA A CA 1
ATOM 712 C C . ALA A 1 97 ? 10.844 2.316 2.351 1.00 88.62 97 ALA A C 1
ATOM 714 O O . ALA A 1 97 ? 11.514 2.495 1.339 1.00 88.62 97 ALA A O 1
ATOM 715 N N . SER A 1 98 ? 11.197 2.848 3.527 1.00 90.31 98 SER A N 1
ATOM 716 C CA . SER A 1 98 ? 12.401 3.678 3.676 1.00 90.31 98 SER A CA 1
ATOM 717 C C . SER A 1 98 ? 13.696 2.899 3.430 1.00 90.31 98 SER A C 1
ATOM 719 O O . SER A 1 98 ? 14.622 3.421 2.812 1.00 90.31 98 SER A O 1
ATOM 721 N N . VAL A 1 99 ? 13.747 1.637 3.867 1.00 90.00 99 VAL A N 1
ATOM 722 C CA . VAL A 1 99 ? 14.886 0.746 3.626 1.00 90.00 99 VAL A CA 1
ATOM 723 C C . VAL A 1 99 ? 14.972 0.391 2.142 1.00 90.00 99 VAL A C 1
ATOM 725 O O . VAL A 1 99 ? 16.050 0.483 1.562 1.00 90.00 99 VAL A O 1
ATOM 728 N N . TYR A 1 100 ? 13.839 0.067 1.513 1.00 87.25 100 TYR A N 1
ATOM 729 C CA . TYR A 1 100 ? 13.774 -0.215 0.080 1.00 87.25 100 TYR A CA 1
ATOM 730 C C . TYR A 1 100 ? 14.276 0.973 -0.752 1.00 87.25 100 TYR A C 1
ATOM 732 O O . TYR A 1 100 ? 15.161 0.803 -1.585 1.00 87.25 100 TYR A O 1
ATOM 740 N N . LEU A 1 101 ? 13.812 2.192 -0.446 1.00 88.56 101 LEU A N 1
ATOM 741 C CA . LEU A 1 101 ? 14.271 3.422 -1.105 1.00 88.56 101 LEU A CA 1
ATOM 742 C C . LEU A 1 101 ? 15.777 3.666 -0.940 1.00 88.56 101 LEU A C 1
ATOM 744 O O . LEU A 1 101 ? 16.433 4.187 -1.840 1.00 88.56 101 LEU A O 1
ATOM 748 N N . SER A 1 102 ? 16.342 3.297 0.210 1.00 89.69 102 SER A N 1
ATOM 749 C CA . SER A 1 102 ? 17.784 3.401 0.423 1.00 89.69 102 SER A CA 1
ATOM 750 C C . SER A 1 102 ? 18.562 2.478 -0.515 1.00 89.69 102 SER A C 1
ATOM 752 O O . SER A 1 102 ? 19.597 2.892 -1.030 1.00 89.69 102 SER A O 1
ATOM 754 N N . TYR A 1 103 ? 18.082 1.252 -0.741 1.00 88.12 103 TYR A N 1
ATOM 755 C CA . TYR A 1 103 ? 18.719 0.321 -1.672 1.00 88.12 103 TYR A CA 1
ATOM 756 C C . TYR A 1 103 ? 18.543 0.756 -3.125 1.00 88.12 103 TYR A C 1
ATOM 758 O O . TYR A 1 103 ? 19.505 0.699 -3.882 1.00 88.12 103 TYR A O 1
ATOM 766 N N . THR A 1 104 ? 17.364 1.250 -3.514 1.00 86.81 104 THR A N 1
ATOM 767 C CA . THR A 1 104 ? 17.149 1.740 -4.885 1.00 86.81 104 THR A CA 1
ATOM 768 C C . THR A 1 104 ? 18.013 2.955 -5.206 1.00 86.81 104 THR A C 1
ATOM 770 O O . THR A 1 104 ? 18.520 3.051 -6.317 1.00 86.81 104 THR A O 1
ATOM 773 N N . ASN A 1 105 ? 18.235 3.854 -4.242 1.00 87.56 105 ASN A N 1
ATOM 774 C CA . ASN A 1 105 ? 19.155 4.977 -4.430 1.00 87.56 105 ASN A CA 1
ATOM 775 C C . ASN A 1 105 ? 20.608 4.501 -4.590 1.00 87.56 105 ASN A C 1
ATOM 777 O O . ASN A 1 105 ? 21.293 4.974 -5.486 1.00 87.56 105 ASN A O 1
ATOM 781 N N . ASP A 1 106 ? 21.060 3.531 -3.785 1.00 87.12 106 ASP A N 1
ATOM 782 C CA . ASP A 1 106 ? 22.410 2.956 -3.935 1.00 87.12 106 ASP A CA 1
ATOM 783 C C . ASP A 1 106 ? 22.587 2.219 -5.272 1.00 87.12 106 ASP A C 1
ATOM 785 O O . ASP A 1 106 ? 23.668 2.243 -5.851 1.00 87.12 106 ASP A O 1
ATOM 789 N N . LEU A 1 107 ? 21.529 1.573 -5.774 1.00 87.06 107 LEU A N 1
ATOM 790 C CA . LEU A 1 107 ? 21.515 0.930 -7.090 1.00 87.06 107 LEU A CA 1
ATOM 791 C C . LEU A 1 107 ? 21.539 1.955 -8.229 1.00 87.06 107 LEU A C 1
ATOM 793 O O . LEU A 1 107 ? 22.216 1.723 -9.224 1.00 87.06 107 LEU A O 1
ATOM 797 N N . SER A 1 108 ? 20.841 3.085 -8.074 1.00 84.81 108 SER A N 1
ATOM 798 C CA . SER A 1 108 ? 20.799 4.157 -9.076 1.00 84.81 108 SER A CA 1
ATOM 799 C C . SER A 1 108 ? 22.163 4.805 -9.323 1.00 84.81 108 SER A C 1
ATOM 801 O O . SER A 1 108 ? 22.371 5.363 -10.398 1.00 84.81 108 SER A O 1
ATOM 803 N N . ASP A 1 109 ? 23.074 4.744 -8.351 1.00 85.44 109 ASP A N 1
ATOM 804 C CA . ASP A 1 109 ? 24.428 5.293 -8.469 1.00 85.44 109 ASP A CA 1
ATOM 805 C C . ASP A 1 109 ? 25.428 4.298 -9.100 1.00 85.44 109 ASP A C 1
ATOM 807 O O . ASP A 1 109 ? 26.580 4.662 -9.345 1.00 85.44 109 ASP A O 1
ATOM 811 N N . LYS A 1 110 ? 25.029 3.041 -9.360 1.00 83.62 110 LYS A N 1
ATOM 812 C CA . LYS A 1 110 ? 25.908 2.008 -9.938 1.00 83.62 110 LYS A CA 1
ATOM 813 C C . LYS A 1 110 ? 25.833 1.975 -11.459 1.00 83.62 110 LYS A C 1
ATOM 815 O O . LYS A 1 110 ? 24.765 2.081 -12.056 1.00 83.62 110 LYS A O 1
ATOM 820 N N . SER A 1 111 ? 26.975 1.713 -12.088 1.00 80.19 111 SER A N 1
ATOM 821 C CA . SER A 1 111 ? 27.045 1.462 -13.529 1.00 80.19 111 SER A CA 1
ATOM 822 C C . SER A 1 111 ? 26.467 0.084 -13.913 1.00 80.19 111 SER A C 1
ATOM 824 O O . SER A 1 111 ? 26.448 -0.839 -13.090 1.00 80.19 111 SER A O 1
ATOM 826 N N . PRO A 1 112 ? 26.082 -0.136 -15.187 1.00 74.12 112 PRO A N 1
ATOM 827 C CA . PRO A 1 112 ? 25.591 -1.439 -15.656 1.00 74.12 112 PRO A CA 1
ATOM 828 C C . PRO A 1 112 ? 26.570 -2.605 -15.428 1.00 74.12 112 PRO A C 1
ATOM 830 O O . PRO A 1 112 ? 26.158 -3.748 -15.227 1.00 74.12 112 PRO A O 1
ATOM 833 N N . ALA A 1 113 ? 27.881 -2.342 -15.445 1.00 76.81 113 ALA A N 1
ATOM 834 C CA . ALA A 1 113 ? 28.899 -3.353 -15.159 1.00 76.81 113 ALA A CA 1
ATOM 835 C C . ALA A 1 113 ? 28.924 -3.739 -13.672 1.00 76.81 113 ALA A C 1
ATOM 837 O O . ALA A 1 113 ? 29.048 -4.917 -13.341 1.00 76.81 113 ALA A O 1
ATOM 838 N N . GLU A 1 114 ? 28.764 -2.761 -12.780 1.00 82.06 114 GLU A N 1
ATOM 839 C CA . GLU A 1 114 ? 28.689 -2.997 -11.339 1.00 82.06 114 GLU A CA 1
ATOM 840 C C . GLU A 1 114 ? 27.413 -3.752 -10.974 1.00 82.06 114 GLU A C 1
ATOM 842 O O . GLU A 1 114 ? 27.485 -4.707 -10.203 1.00 82.06 114 GLU A O 1
ATOM 847 N N . LEU A 1 115 ? 26.282 -3.411 -11.603 1.00 83.00 115 LEU A N 1
ATOM 848 C CA . LEU A 1 115 ? 25.004 -4.101 -11.406 1.00 83.00 115 LEU A CA 1
ATOM 849 C C . LEU A 1 115 ? 25.077 -5.598 -11.750 1.00 83.00 115 LEU A C 1
ATOM 851 O O . LEU A 1 115 ? 24.544 -6.431 -11.021 1.00 83.00 115 LEU A O 1
ATOM 855 N N . ASN A 1 116 ? 25.816 -5.959 -12.802 1.00 80.69 116 ASN A N 1
ATOM 856 C CA . ASN A 1 116 ? 26.029 -7.355 -13.207 1.00 80.69 116 ASN A CA 1
ATOM 857 C C . ASN A 1 116 ? 26.977 -8.148 -12.291 1.00 80.69 116 ASN A C 1
ATOM 859 O O . ASN A 1 116 ? 27.115 -9.360 -12.453 1.00 80.69 116 ASN A O 1
ATOM 863 N N . THR A 1 117 ? 27.649 -7.483 -11.350 1.00 85.81 117 THR A N 1
ATOM 864 C CA . THR A 1 117 ? 28.580 -8.119 -10.404 1.00 85.81 117 THR A CA 1
ATOM 865 C C . THR A 1 117 ? 28.103 -8.024 -8.957 1.00 85.81 117 THR A C 1
ATOM 867 O O . THR A 1 117 ? 28.880 -8.317 -8.045 1.00 85.81 117 THR A O 1
ATOM 870 N N . LEU A 1 118 ? 26.839 -7.634 -8.731 1.00 85.56 118 LEU A N 1
ATOM 871 C CA . LEU A 1 118 ? 26.262 -7.631 -7.391 1.00 85.56 118 LEU A CA 1
ATOM 872 C C . LEU A 1 118 ? 26.358 -9.019 -6.753 1.00 85.56 118 LEU A C 1
ATOM 874 O O . LEU A 1 118 ? 26.173 -10.048 -7.400 1.00 85.56 118 LEU A O 1
ATOM 878 N N . ASP A 1 119 ? 26.627 -9.030 -5.450 1.00 87.88 119 ASP A N 1
ATOM 879 C CA . ASP A 1 119 ? 26.650 -10.261 -4.677 1.00 87.88 119 ASP A CA 1
ATOM 880 C C . ASP A 1 119 ? 25.228 -10.814 -4.531 1.00 87.88 119 ASP A C 1
ATOM 882 O O . ASP A 1 119 ? 24.377 -10.178 -3.901 1.00 87.88 119 ASP A O 1
ATOM 886 N N . ASN A 1 120 ? 24.998 -12.015 -5.069 1.00 84.50 120 ASN A N 1
ATOM 887 C CA . ASN A 1 120 ? 23.709 -12.714 -5.051 1.00 84.50 120 ASN A CA 1
ATOM 888 C C . ASN A 1 120 ? 23.157 -12.952 -3.631 1.00 84.50 120 ASN A C 1
ATOM 890 O O . ASN A 1 120 ? 21.982 -13.267 -3.476 1.00 84.50 120 ASN A O 1
ATOM 894 N N . GLY A 1 121 ? 23.992 -12.843 -2.589 1.00 83.94 121 GLY A N 1
ATOM 895 C CA . GLY A 1 121 ? 23.576 -12.941 -1.186 1.00 83.94 121 GLY A CA 1
ATOM 896 C C . GLY A 1 121 ? 23.186 -11.612 -0.524 1.00 83.94 121 GLY A C 1
ATOM 897 O O . GLY A 1 121 ? 22.848 -11.607 0.660 1.00 83.94 121 GLY A O 1
ATOM 898 N N . SER A 1 122 ? 23.276 -10.486 -1.234 1.00 87.50 122 SER A N 1
ATOM 899 C CA . SER A 1 122 ? 23.043 -9.153 -0.670 1.00 87.50 122 SER A CA 1
ATOM 900 C C . SER A 1 122 ? 21.586 -8.693 -0.804 1.00 87.50 122 SER A C 1
ATOM 902 O O . SER A 1 122 ? 20.921 -8.964 -1.799 1.00 87.50 122 SER A O 1
ATOM 904 N N . ASN A 1 123 ? 21.106 -7.898 0.159 1.00 86.12 123 ASN A N 1
ATOM 905 C CA . ASN A 1 123 ? 19.763 -7.295 0.092 1.00 86.12 123 ASN A CA 1
ATOM 906 C C . ASN A 1 123 ? 19.596 -6.367 -1.127 1.00 86.12 123 ASN A C 1
ATOM 908 O O . ASN A 1 123 ? 18.497 -6.206 -1.644 1.00 86.12 123 ASN A O 1
ATOM 912 N N . ALA A 1 124 ? 20.687 -5.744 -1.587 1.00 84.50 124 ALA A N 1
ATOM 913 C CA . ALA A 1 124 ? 20.670 -4.911 -2.786 1.00 84.50 124 ALA A CA 1
ATOM 914 C C . ALA A 1 124 ? 20.443 -5.752 -4.050 1.00 84.50 124 ALA A C 1
ATOM 916 O O . ALA A 1 124 ? 19.757 -5.297 -4.961 1.00 84.50 124 ALA A O 1
ATOM 917 N N . PHE A 1 125 ? 20.974 -6.981 -4.090 1.00 88.19 125 PHE A N 1
ATOM 918 C CA . PHE A 1 125 ? 20.731 -7.904 -5.194 1.00 88.19 125 PHE A CA 1
ATOM 919 C C . PHE A 1 125 ? 19.278 -8.362 -5.218 1.00 88.19 125 PHE A C 1
ATOM 921 O O . PHE A 1 125 ? 18.688 -8.371 -6.284 1.00 88.19 125 PHE A O 1
ATOM 928 N N . GLU A 1 126 ? 18.681 -8.673 -4.067 1.00 87.19 126 GLU A N 1
ATOM 929 C CA . GLU A 1 126 ? 17.265 -9.060 -3.998 1.00 87.19 126 GLU A CA 1
ATOM 930 C C . GLU A 1 126 ? 16.343 -7.948 -4.528 1.00 87.19 126 GLU A C 1
ATOM 932 O O . GLU A 1 126 ? 15.457 -8.204 -5.339 1.00 87.19 126 GLU A O 1
ATOM 937 N N . VAL A 1 127 ? 16.599 -6.693 -4.139 1.00 86.06 127 VAL A N 1
ATOM 938 C CA . VAL A 1 127 ? 15.866 -5.531 -4.670 1.00 86.06 127 VAL A CA 1
ATOM 939 C C . VAL A 1 127 ? 16.099 -5.368 -6.175 1.00 86.06 127 VAL A C 1
ATOM 941 O O . VAL A 1 127 ? 15.150 -5.138 -6.920 1.00 86.06 127 VAL A O 1
ATOM 944 N N . TYR A 1 128 ? 17.346 -5.494 -6.633 1.00 86.12 128 TYR A N 1
ATOM 945 C CA . TYR A 1 128 ? 17.685 -5.392 -8.052 1.00 86.12 128 TYR A CA 1
ATOM 946 C C . TYR A 1 128 ? 17.041 -6.501 -8.892 1.00 86.12 128 TYR A C 1
ATOM 948 O O . TYR A 1 128 ? 16.497 -6.212 -9.953 1.00 86.12 128 TYR A O 1
ATOM 956 N N . ASP A 1 129 ? 17.072 -7.747 -8.422 1.00 88.38 129 ASP A N 1
ATOM 957 C CA . ASP A 1 129 ? 16.493 -8.892 -9.120 1.00 88.38 129 ASP A CA 1
ATOM 958 C C . ASP A 1 129 ? 14.972 -8.766 -9.194 1.00 88.38 129 ASP A C 1
ATOM 960 O O . ASP A 1 129 ? 14.415 -8.977 -10.262 1.00 88.38 129 ASP A O 1
ATOM 964 N N . HIS A 1 130 ? 14.317 -8.285 -8.130 1.00 84.94 130 HIS A N 1
ATOM 965 C CA . HIS A 1 130 ? 12.879 -8.020 -8.157 1.00 84.94 130 HIS A CA 1
ATOM 966 C C . HIS A 1 130 ? 12.497 -6.913 -9.153 1.00 84.94 130 HIS A C 1
ATOM 968 O O . HIS A 1 130 ? 11.526 -7.048 -9.895 1.00 84.94 130 HIS A O 1
ATOM 974 N N . ILE A 1 131 ? 13.277 -5.826 -9.212 1.00 84.06 131 ILE A N 1
ATOM 975 C CA . ILE A 1 131 ? 13.082 -4.777 -10.224 1.00 84.06 131 ILE A CA 1
ATOM 976 C C . ILE A 1 131 ? 13.282 -5.368 -11.624 1.00 84.06 131 ILE A C 1
ATOM 978 O O . ILE A 1 131 ? 12.453 -5.164 -12.506 1.00 84.06 131 ILE A O 1
ATOM 982 N N . ARG A 1 132 ? 14.366 -6.119 -11.830 1.00 83.44 132 ARG A N 1
ATOM 983 C CA . ARG A 1 132 ? 14.706 -6.727 -13.119 1.00 83.44 132 ARG A CA 1
ATOM 984 C C . ARG A 1 132 ? 13.652 -7.728 -13.587 1.00 83.44 132 ARG A C 1
ATOM 986 O O . ARG A 1 132 ? 13.347 -7.747 -14.773 1.00 83.44 132 ARG A O 1
ATOM 993 N N . GLU A 1 133 ? 13.107 -8.533 -12.682 1.00 85.50 133 GLU A N 1
ATOM 994 C CA . GLU A 1 133 ? 12.018 -9.473 -12.952 1.00 85.50 133 GLU A CA 1
ATOM 995 C C . GLU A 1 133 ? 10.757 -8.727 -13.393 1.00 85.50 133 GLU A C 1
ATOM 997 O O . GLU A 1 133 ? 10.227 -9.041 -14.451 1.00 85.50 133 GLU A O 1
ATOM 1002 N N . ALA A 1 134 ? 10.355 -7.662 -12.690 1.00 80.75 134 ALA A N 1
ATOM 1003 C CA . ALA A 1 134 ? 9.195 -6.854 -13.079 1.00 80.75 134 ALA A CA 1
ATOM 1004 C C . ALA A 1 134 ? 9.346 -6.229 -14.481 1.00 80.75 134 ALA A C 1
ATOM 1006 O O . ALA A 1 134 ? 8.406 -6.235 -15.276 1.00 80.75 134 ALA A O 1
ATOM 1007 N N . TYR A 1 135 ? 10.538 -5.725 -14.818 1.00 77.38 135 TYR A N 1
ATOM 1008 C CA . TYR A 1 135 ? 10.828 -5.261 -16.180 1.00 77.38 135 TYR A CA 1
ATOM 1009 C C . TYR A 1 135 ? 10.865 -6.410 -17.197 1.00 77.38 135 TYR A C 1
ATOM 1011 O O . TYR A 1 135 ? 10.447 -6.220 -18.336 1.00 77.38 135 TYR A O 1
ATOM 1019 N N . GLY A 1 136 ? 11.348 -7.594 -16.812 1.00 79.00 136 GLY A N 1
ATOM 1020 C CA . GLY A 1 136 ? 11.359 -8.790 -17.658 1.00 79.00 136 GLY A CA 1
ATOM 1021 C C . GLY A 1 136 ? 9.955 -9.309 -17.976 1.00 79.00 136 GLY A C 1
ATOM 1022 O O . GLY A 1 136 ? 9.675 -9.680 -19.116 1.00 79.00 136 GLY A O 1
ATOM 1023 N N . ASP A 1 137 ? 9.053 -9.273 -17.001 1.00 79.81 137 ASP A N 1
ATOM 1024 C CA . ASP A 1 137 ? 7.646 -9.620 -17.188 1.00 79.81 137 ASP A CA 1
ATOM 1025 C C . ASP A 1 137 ? 6.972 -8.629 -18.140 1.00 79.81 137 ASP A C 1
ATOM 1027 O O . ASP A 1 137 ? 6.347 -9.049 -19.108 1.00 79.81 137 ASP A O 1
ATOM 1031 N N . LEU A 1 138 ? 7.190 -7.321 -17.958 1.00 75.62 138 LEU A N 1
ATOM 1032 C CA . LEU A 1 138 ? 6.709 -6.303 -18.901 1.00 75.62 138 LEU A CA 1
ATOM 1033 C C . LEU A 1 138 ? 7.268 -6.509 -20.316 1.00 75.62 138 LEU A C 1
ATOM 1035 O O . LEU A 1 138 ? 6.531 -6.417 -21.296 1.00 75.62 138 LEU A O 1
ATOM 1039 N N . TRP A 1 139 ? 8.562 -6.818 -20.426 1.00 76.56 139 TRP A N 1
ATOM 1040 C CA . TRP A 1 139 ? 9.227 -7.074 -21.703 1.00 76.56 139 TRP A CA 1
ATOM 1041 C C . TRP A 1 139 ? 8.621 -8.280 -22.433 1.00 76.56 139 TRP A C 1
ATOM 1043 O O . TRP A 1 139 ? 8.399 -8.238 -23.643 1.00 76.56 139 TRP A O 1
ATOM 1053 N N . THR A 1 140 ? 8.338 -9.359 -21.700 1.00 79.81 140 THR A N 1
ATOM 1054 C CA . THR A 1 140 ? 7.760 -10.583 -22.270 1.00 79.81 140 THR A CA 1
ATOM 1055 C C . THR A 1 140 ? 6.265 -10.458 -22.564 1.00 79.81 140 THR A C 1
ATOM 1057 O O . THR A 1 140 ? 5.831 -10.947 -23.605 1.00 79.81 140 THR A O 1
ATOM 1060 N N . ASP A 1 141 ? 5.494 -9.772 -21.717 1.00 80.50 141 ASP A N 1
ATOM 1061 C CA . ASP A 1 141 ? 4.059 -9.519 -21.916 1.00 80.50 141 ASP A CA 1
ATOM 1062 C C . ASP A 1 141 ? 3.796 -8.673 -23.168 1.00 80.50 141 ASP A C 1
ATOM 1064 O O . ASP A 1 141 ? 2.909 -8.973 -23.967 1.00 80.50 141 ASP A O 1
ATOM 1068 N N . LYS A 1 142 ? 4.628 -7.649 -23.396 1.00 77.44 142 LYS A N 1
ATOM 1069 C CA . LYS A 1 142 ? 4.518 -6.754 -24.560 1.00 77.44 142 LYS A CA 1
ATOM 1070 C C . LYS A 1 142 ? 5.226 -7.267 -25.814 1.00 77.44 142 LYS A C 1
ATOM 1072 O O . LYS A 1 142 ? 5.320 -6.528 -26.794 1.00 77.44 142 LYS A O 1
ATOM 1077 N N . SER A 1 143 ? 5.699 -8.518 -25.795 1.00 80.06 143 SER A N 1
ATOM 1078 C CA . SER A 1 143 ? 6.428 -9.162 -26.898 1.00 80.06 143 SER A CA 1
ATOM 1079 C C . SER A 1 143 ? 7.558 -8.290 -27.459 1.00 80.06 143 SER A C 1
ATOM 1081 O O . SER A 1 143 ? 7.755 -8.220 -28.671 1.00 80.06 143 SER A O 1
ATOM 1083 N N . CYS A 1 144 ? 8.288 -7.605 -26.576 1.00 79.75 144 CYS A N 1
ATOM 1084 C CA . CYS A 1 144 ? 9.381 -6.734 -26.976 1.00 79.75 144 CYS A CA 1
ATOM 1085 C C . CYS A 1 144 ? 10.588 -7.553 -27.463 1.00 79.75 144 CYS A C 1
ATOM 1087 O O . CYS A 1 144 ? 10.947 -8.578 -26.875 1.00 79.75 144 CYS A O 1
ATOM 1089 N N . ASP A 1 145 ? 11.243 -7.089 -28.525 1.00 79.62 145 ASP A N 1
ATOM 1090 C CA . ASP A 1 145 ? 12.481 -7.666 -29.056 1.00 79.62 145 ASP A CA 1
ATOM 1091 C C . ASP A 1 145 ? 13.514 -6.565 -29.329 1.00 79.62 145 ASP A C 1
ATOM 1093 O O . ASP A 1 145 ? 13.166 -5.418 -29.614 1.00 79.62 145 ASP A O 1
ATOM 1097 N N . VAL A 1 146 ? 14.797 -6.914 -29.230 1.00 79.88 146 VAL A N 1
ATOM 1098 C CA . VAL A 1 146 ? 15.916 -6.018 -29.534 1.00 79.88 146 VAL A CA 1
ATOM 1099 C C . VAL A 1 146 ? 16.951 -6.747 -30.374 1.00 79.88 146 VAL A C 1
ATOM 1101 O O . VAL A 1 146 ? 17.528 -7.764 -29.985 1.00 79.88 146 VAL A O 1
ATOM 1104 N N . ASN A 1 147 ? 17.231 -6.198 -31.551 1.00 74.44 147 ASN A N 1
ATOM 1105 C CA . ASN A 1 147 ? 18.209 -6.790 -32.445 1.00 74.44 147 ASN A CA 1
ATOM 1106 C C . ASN A 1 147 ? 19.616 -6.285 -32.102 1.00 74.44 147 ASN A C 1
ATOM 1108 O O . ASN A 1 147 ? 19.991 -5.174 -32.475 1.00 74.44 147 ASN A O 1
ATOM 1112 N N . CYS A 1 148 ? 20.411 -7.100 -31.409 1.00 74.19 148 CYS A N 1
ATOM 1113 C CA . CYS A 1 148 ? 21.799 -6.765 -31.091 1.00 74.19 148 CYS A CA 1
ATOM 1114 C C . CYS A 1 148 ? 22.788 -7.457 -32.031 1.00 74.19 148 CYS A C 1
ATOM 1116 O O . CYS A 1 148 ? 22.814 -8.681 -32.164 1.00 74.19 148 CYS A O 1
ATOM 1118 N N . THR A 1 149 ? 23.658 -6.662 -32.651 1.00 68.62 149 THR A N 1
ATOM 1119 C CA . THR A 1 149 ? 24.747 -7.136 -33.506 1.00 68.62 149 THR A CA 1
ATOM 1120 C C . THR A 1 149 ? 26.096 -6.929 -32.825 1.00 68.62 149 THR A C 1
ATOM 1122 O O . THR A 1 149 ? 26.387 -5.882 -32.252 1.00 68.62 149 THR A O 1
ATOM 1125 N N . VAL A 1 150 ? 26.947 -7.953 -32.866 1.00 68.00 150 VAL A N 1
ATOM 1126 C CA . VAL A 1 150 ? 28.315 -7.871 -32.339 1.00 68.00 150 VAL A CA 1
ATOM 1127 C C . VAL A 1 150 ? 29.224 -7.410 -33.474 1.00 68.00 150 VAL A C 1
ATOM 1129 O O . VAL A 1 150 ? 29.607 -8.209 -34.329 1.00 68.00 150 VAL A O 1
ATOM 1132 N N . THR A 1 151 ? 29.551 -6.119 -33.518 1.00 63.00 151 THR A N 1
ATOM 1133 C CA . THR A 1 151 ? 30.380 -5.532 -34.584 1.00 63.00 151 THR A CA 1
ATOM 1134 C C . THR A 1 151 ? 31.880 -5.764 -34.377 1.00 63.00 151 THR A C 1
ATOM 1136 O O . THR A 1 151 ? 32.639 -5.744 -35.348 1.00 63.00 151 THR A O 1
ATOM 1139 N N . SER A 1 152 ? 32.342 -6.048 -33.150 1.00 58.25 152 SER A N 1
ATOM 1140 C CA . SER A 1 152 ? 33.735 -6.449 -32.886 1.00 58.25 152 SER A CA 1
ATOM 1141 C C . SER A 1 152 ? 33.897 -7.253 -31.583 1.00 58.25 152 SER A C 1
ATOM 1143 O O . SER A 1 152 ? 32.947 -7.403 -30.823 1.00 58.25 152 SER A O 1
ATOM 1145 N N . LEU A 1 153 ? 35.110 -7.760 -31.302 1.00 57.38 153 LEU A N 1
ATOM 1146 C CA . LEU A 1 153 ? 35.446 -8.670 -30.183 1.00 57.38 153 LEU A CA 1
ATOM 1147 C C . LEU A 1 153 ? 35.147 -8.118 -28.765 1.00 57.38 153 LEU A C 1
ATOM 1149 O O . LEU A 1 153 ? 35.373 -8.826 -27.786 1.00 57.38 153 LEU A O 1
ATOM 1153 N N . SER A 1 154 ? 34.659 -6.878 -28.645 1.00 55.66 154 SER A N 1
ATOM 1154 C CA . SER A 1 154 ? 34.256 -6.256 -27.377 1.00 55.66 154 SER A CA 1
ATOM 1155 C C . SER A 1 154 ? 33.163 -5.179 -27.493 1.00 55.66 154 SER A C 1
ATOM 1157 O O . SER A 1 154 ? 32.931 -4.476 -26.513 1.00 55.66 154 SER A O 1
ATOM 1159 N N . THR A 1 155 ? 32.512 -4.998 -28.650 1.00 55.38 155 THR A N 1
ATOM 1160 C CA . THR A 1 155 ? 31.410 -4.025 -28.805 1.00 55.38 155 THR A CA 1
ATOM 1161 C C . THR A 1 155 ? 30.148 -4.704 -29.309 1.00 55.38 155 THR A C 1
ATOM 1163 O O . THR A 1 155 ? 30.160 -5.389 -30.333 1.00 55.38 155 THR A O 1
ATOM 1166 N N . LEU A 1 156 ? 29.071 -4.501 -28.554 1.00 66.06 156 LEU A N 1
ATOM 1167 C CA . LEU A 1 156 ? 27.723 -4.967 -28.835 1.00 66.06 156 LEU A CA 1
ATOM 1168 C C . LEU A 1 156 ? 26.898 -3.729 -29.203 1.00 66.06 156 LEU A C 1
ATOM 1170 O O . LEU A 1 156 ? 26.765 -2.823 -28.385 1.00 66.06 156 LEU A O 1
ATOM 1174 N N . GLU A 1 157 ? 26.418 -3.662 -30.441 1.00 65.94 157 GLU A N 1
ATOM 1175 C CA . GLU A 1 157 ? 25.535 -2.598 -30.921 1.00 65.94 157 GLU A CA 1
ATOM 1176 C C . GLU A 1 157 ? 24.116 -3.156 -30.994 1.00 65.94 157 GLU A C 1
ATOM 1178 O O . GLU A 1 157 ? 23.817 -4.010 -31.833 1.00 65.94 157 GLU A O 1
ATOM 1183 N N . CYS A 1 158 ? 23.257 -2.701 -30.088 1.00 70.19 158 CYS A N 1
ATOM 1184 C CA . CYS A 1 158 ? 21.827 -2.982 -30.135 1.00 70.19 158 CYS A CA 1
ATOM 1185 C C . CYS A 1 158 ? 21.120 -1.943 -31.004 1.00 70.19 158 CYS A C 1
ATOM 1187 O O . CYS A 1 158 ? 21.415 -0.755 -30.904 1.00 70.19 158 CYS A O 1
ATOM 1189 N N . GLY A 1 159 ? 20.249 -2.417 -31.895 1.00 68.94 159 GLY A N 1
ATOM 1190 C CA . GLY A 1 159 ? 19.339 -1.583 -32.673 1.00 68.94 159 GLY A CA 1
ATOM 1191 C C . GLY A 1 159 ? 18.114 -1.160 -31.863 1.00 68.94 159 GLY A C 1
ATOM 1192 O O . GLY A 1 159 ? 18.077 -1.331 -30.646 1.00 68.94 159 GLY A O 1
ATOM 1193 N N . GLU A 1 160 ? 17.117 -0.625 -32.563 1.00 72.69 160 GLU A N 1
ATOM 1194 C CA . GLU A 1 160 ? 15.841 -0.203 -31.979 1.00 72.69 160 GLU A CA 1
ATOM 1195 C C . GLU A 1 160 ? 15.098 -1.387 -31.341 1.00 72.69 160 GLU A C 1
ATOM 1197 O O . GLU A 1 160 ? 15.136 -2.520 -31.839 1.00 72.69 160 GLU A O 1
ATOM 1202 N N . VAL A 1 161 ? 14.444 -1.105 -30.218 1.00 79.88 161 VAL A N 1
ATOM 1203 C CA . VAL A 1 161 ? 13.492 -2.001 -29.565 1.00 79.88 161 VAL A CA 1
ATOM 1204 C C . VAL A 1 161 ? 12.193 -1.957 -30.357 1.00 79.88 161 VAL A C 1
ATOM 1206 O O . VAL A 1 161 ? 11.771 -0.882 -30.771 1.00 79.88 161 VAL A O 1
ATOM 1209 N N . THR A 1 162 ? 11.564 -3.113 -30.554 1.00 80.25 162 THR A N 1
ATOM 1210 C CA . THR A 1 162 ? 10.234 -3.224 -31.169 1.00 80.25 162 THR A CA 1
ATOM 1211 C C . THR A 1 162 ? 9.300 -3.966 -30.229 1.00 80.25 162 THR A C 1
ATOM 1213 O O . THR A 1 162 ? 9.656 -5.065 -29.801 1.00 80.25 162 THR A O 1
ATOM 1216 N N . CYS A 1 163 ? 8.124 -3.412 -29.933 1.00 82.44 163 CYS A N 1
ATOM 1217 C CA . CYS A 1 163 ? 7.122 -4.017 -29.047 1.00 82.44 163 CYS A CA 1
ATOM 1218 C C . CYS A 1 163 ? 5.727 -4.013 -29.700 1.00 82.44 163 CYS A C 1
ATOM 1220 O O . CYS A 1 163 ? 5.462 -3.243 -30.619 1.00 82.44 163 CYS A O 1
ATOM 1222 N N . ASP A 1 164 ? 4.791 -4.827 -29.198 1.00 81.31 164 ASP A N 1
ATOM 1223 C CA . ASP A 1 164 ? 3.386 -4.772 -29.650 1.00 81.31 164 ASP A CA 1
ATOM 1224 C C . ASP A 1 164 ? 2.681 -3.468 -29.210 1.00 81.31 164 ASP A C 1
ATOM 1226 O O . ASP A 1 164 ? 1.718 -3.022 -29.841 1.00 81.31 164 ASP A O 1
ATOM 1230 N N . ASP A 1 165 ? 3.161 -2.849 -28.125 1.00 72.94 165 ASP A N 1
ATOM 1231 C CA . ASP A 1 165 ? 2.694 -1.562 -27.606 1.00 72.94 165 ASP A CA 1
ATOM 1232 C C . ASP A 1 165 ? 3.719 -0.457 -27.896 1.00 72.94 165 ASP A C 1
ATOM 1234 O O . ASP A 1 165 ? 4.812 -0.431 -27.323 1.00 72.94 165 ASP A O 1
ATOM 1238 N N . GLY A 1 166 ? 3.331 0.490 -28.756 1.00 71.31 166 GLY A N 1
ATOM 1239 C CA . GLY A 1 166 ? 4.183 1.607 -29.166 1.00 71.31 166 GLY A CA 1
ATOM 1240 C C . GLY A 1 166 ? 4.601 2.532 -28.017 1.00 71.31 166 GLY A C 1
ATOM 1241 O O . GLY A 1 166 ? 5.607 3.217 -28.127 1.00 71.31 166 GLY A O 1
ATOM 1242 N N . THR A 1 167 ? 3.879 2.547 -26.889 1.00 75.44 167 THR A N 1
ATOM 1243 C CA . THR A 1 167 ? 4.252 3.402 -25.747 1.00 75.44 167 THR A CA 1
ATOM 1244 C C . THR A 1 167 ? 5.477 2.889 -24.994 1.00 75.44 167 THR A C 1
ATOM 1246 O O . THR A 1 167 ? 6.309 3.684 -24.555 1.00 75.44 167 THR A O 1
ATOM 1249 N N . VAL A 1 168 ? 5.599 1.567 -24.852 1.00 71.25 168 VAL A N 1
ATOM 1250 C CA . VAL A 1 168 ? 6.771 0.927 -24.241 1.00 71.25 168 VAL A CA 1
ATOM 1251 C C . VAL A 1 168 ? 7.948 1.002 -25.206 1.00 71.25 168 VAL A C 1
ATOM 1253 O O . VAL A 1 168 ? 9.050 1.337 -24.785 1.00 71.25 168 VAL A O 1
ATOM 1256 N N . GLU A 1 169 ? 7.696 0.782 -26.496 1.00 76.19 169 GLU A N 1
ATOM 1257 C CA . GLU A 1 169 ? 8.687 0.951 -27.561 1.00 76.19 169 GLU A CA 1
ATOM 1258 C C . GLU A 1 169 ? 9.327 2.348 -27.543 1.00 76.19 169 GLU A C 1
ATOM 1260 O O . GLU A 1 169 ? 10.550 2.456 -27.439 1.00 76.19 169 GLU A O 1
ATOM 1265 N N . ASP A 1 170 ? 8.509 3.407 -27.560 1.00 78.62 170 ASP A N 1
ATOM 1266 C CA . ASP A 1 170 ? 8.977 4.798 -27.536 1.00 78.62 170 ASP A CA 1
ATOM 1267 C C . ASP A 1 170 ? 9.818 5.084 -26.283 1.00 78.62 170 ASP A C 1
ATOM 1269 O O . ASP A 1 170 ? 10.915 5.630 -26.379 1.00 78.62 170 ASP A O 1
ATOM 1273 N N . TRP A 1 171 ? 9.348 4.673 -25.097 1.00 75.19 171 TRP A N 1
ATOM 1274 C CA . TRP A 1 171 ? 10.073 4.923 -23.847 1.00 75.19 171 TRP A CA 1
ATOM 1275 C C . TRP A 1 171 ? 11.432 4.218 -23.805 1.00 75.19 171 TRP A C 1
ATOM 1277 O O . TRP A 1 171 ? 12.412 4.777 -23.310 1.00 75.19 171 TRP A O 1
ATOM 1287 N N . MET A 1 172 ? 11.505 2.991 -24.320 1.00 70.94 172 MET A N 1
ATOM 1288 C CA . MET A 1 172 ? 12.738 2.211 -24.322 1.00 70.94 172 MET A CA 1
ATOM 1289 C C . MET A 1 172 ? 13.740 2.712 -25.357 1.00 70.94 172 MET A C 1
ATOM 1291 O O . MET A 1 172 ? 14.933 2.767 -25.056 1.00 70.94 172 MET A O 1
ATOM 1295 N N . ASN A 1 173 ? 13.268 3.115 -26.538 1.00 75.75 173 ASN A N 1
ATOM 1296 C CA . ASN A 1 173 ? 14.114 3.737 -27.549 1.00 75.75 173 ASN A CA 1
ATOM 1297 C C . ASN A 1 173 ? 14.644 5.095 -27.064 1.00 75.75 173 ASN A C 1
ATOM 1299 O O . ASN A 1 173 ? 15.851 5.309 -27.147 1.00 75.75 173 ASN A O 1
ATOM 1303 N N . ASP A 1 174 ? 13.814 5.931 -26.426 1.00 76.94 174 ASP A N 1
ATOM 1304 C CA . ASP A 1 174 ? 14.268 7.165 -25.762 1.00 76.94 174 ASP A CA 1
ATOM 1305 C C . ASP A 1 174 ? 15.349 6.865 -24.710 1.00 76.94 174 ASP A C 1
ATOM 1307 O O . ASP A 1 174 ? 16.363 7.552 -24.638 1.00 76.94 174 ASP A O 1
ATOM 1311 N N . TRP A 1 175 ? 15.190 5.805 -23.909 1.00 68.62 175 TRP A N 1
ATOM 1312 C CA . TRP A 1 175 ? 16.167 5.444 -22.874 1.00 68.62 175 TRP A CA 1
ATOM 1313 C C . TRP A 1 175 ? 17.507 4.951 -23.447 1.00 68.62 175 TRP A C 1
ATOM 1315 O O . TRP A 1 175 ? 18.571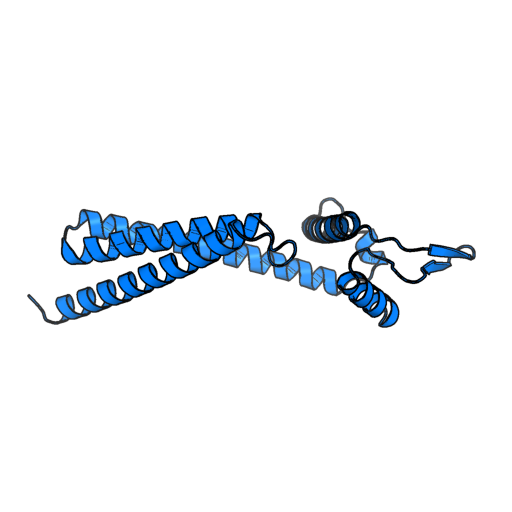 5.198 -22.868 1.00 68.62 175 TRP A O 1
ATOM 1325 N N . ILE A 1 176 ? 17.471 4.263 -24.592 1.00 69.19 176 ILE A N 1
ATOM 1326 C CA . ILE A 1 176 ? 18.664 3.836 -25.336 1.00 69.19 176 ILE A CA 1
ATOM 1327 C C . ILE A 1 176 ? 19.343 5.042 -26.005 1.00 69.19 176 ILE A C 1
ATOM 1329 O O . ILE A 1 176 ? 20.573 5.136 -25.964 1.00 69.19 176 ILE A O 1
ATOM 1333 N N . GLU A 1 177 ? 18.567 5.967 -26.578 1.00 68.19 177 GLU A N 1
ATOM 1334 C CA . GLU A 1 177 ? 19.059 7.178 -27.249 1.00 68.19 177 GLU A CA 1
ATOM 1335 C C . GLU A 1 177 ? 19.640 8.212 -26.275 1.00 68.19 177 GLU A C 1
ATOM 1337 O O . GLU A 1 177 ? 20.729 8.741 -26.522 1.00 68.19 177 GLU A O 1
ATOM 1342 N N . ASP A 1 178 ? 18.972 8.456 -25.143 1.00 63.75 178 ASP A N 1
ATOM 1343 C CA . ASP A 1 178 ? 19.454 9.352 -24.082 1.00 63.75 178 ASP A CA 1
ATOM 1344 C C . ASP A 1 178 ? 20.705 8.800 -23.386 1.00 63.75 178 ASP A C 1
ATOM 1346 O O . ASP A 1 178 ? 21.462 9.546 -22.754 1.00 63.75 178 ASP A O 1
ATOM 1350 N N . GLY A 1 179 ? 20.969 7.505 -23.573 1.00 49.03 179 GLY A N 1
ATOM 1351 C CA . GLY A 1 179 ? 22.095 6.791 -23.016 1.00 49.03 179 GLY A CA 1
ATOM 1352 C C . GLY A 1 179 ? 21.919 6.606 -21.517 1.00 49.03 179 GLY A C 1
ATOM 1353 O O . GLY A 1 179 ? 21.959 7.563 -20.742 1.00 49.03 179 GLY A O 1
ATOM 1354 N N . ALA A 1 180 ? 21.823 5.345 -21.089 1.00 44.75 180 ALA A N 1
ATOM 1355 C CA . ALA A 1 180 ? 22.083 4.975 -19.702 1.00 44.75 180 ALA A CA 1
ATOM 1356 C C . ALA A 1 180 ? 23.293 5.786 -19.187 1.00 44.75 180 ALA A C 1
ATOM 1358 O O . ALA A 1 180 ? 24.306 5.852 -19.900 1.00 44.75 180 ALA A O 1
ATOM 1359 N N . PRO A 1 181 ? 23.177 6.464 -18.027 1.00 37.59 181 PRO A N 1
ATOM 1360 C CA . PRO A 1 181 ? 24.181 7.415 -17.571 1.00 37.59 181 PRO A CA 1
ATOM 1361 C C . PRO A 1 181 ? 25.563 6.764 -17.636 1.00 37.59 181 PRO A C 1
ATOM 1363 O O . PRO A 1 181 ? 25.779 5.685 -17.082 1.00 37.59 181 PRO A O 1
ATOM 1366 N N . ARG A 1 182 ? 26.455 7.391 -18.410 1.00 36.62 182 ARG A N 1
ATOM 1367 C CA . ARG A 1 182 ? 27.841 6.946 -18.585 1.00 36.62 182 ARG A CA 1
ATOM 1368 C C . ARG A 1 182 ? 28.611 6.972 -17.276 1.00 36.62 182 ARG A C 1
ATOM 1370 O O . ARG A 1 182 ? 28.467 7.976 -16.543 1.00 36.62 182 ARG A O 1
#

Radius of gyration: 25.03 Å; chains: 1; bounding box: 59×33×66 Å